Protein AF-A0A0F7SB92-F1 (afdb_monomer_lite)

Radius of gyration: 13.73 Å; chains: 1; bounding box: 23×32×39 Å

InterPro domains:
  IPR029058 Alpha/Beta hydrolase fold [G3DSA:3.40.50.1820] (2-74)
  IPR029058 Alpha/Beta hydrolase fold [SSF53474] (8-49)

Structure (mmCIF, N/CA/C/O backbone):
data_AF-A0A0F7SB92-F1
#
_entry.id   AF-A0A0F7SB92-F1
#
loop_
_atom_site.group_PDB
_atom_site.id
_atom_site.type_symbol
_atom_site.label_atom_id
_atom_site.label_alt_id
_atom_site.label_comp_id
_atom_site.label_asym_id
_atom_site.label_entity_id
_atom_site.label_seq_id
_atom_site.pdbx_PDB_ins_code
_atom_site.Cartn_x
_atom_site.Cartn_y
_atom_site.Cartn_z
_atom_site.occupancy
_atom_site.B_iso_or_equiv
_atom_site.auth_seq_id
_atom_site.auth_comp_id
_atom_site.auth_asym_id
_atom_site.auth_atom_id
_atom_site.pdbx_PDB_model_num
ATOM 1 N N . MET A 1 1 ? 9.628 -26.426 9.187 1.00 48.59 1 MET A N 1
ATOM 2 C CA . MET A 1 1 ? 9.296 -25.581 8.017 1.00 48.59 1 MET A CA 1
ATOM 3 C C . MET A 1 1 ? 10.157 -24.327 8.075 1.00 48.59 1 MET A C 1
ATOM 5 O O . MET A 1 1 ? 10.134 -23.646 9.090 1.00 48.59 1 MET A O 1
ATOM 9 N N . LYS A 1 2 ? 10.990 -24.055 7.065 1.00 50.34 2 LYS A N 1
ATOM 10 C CA . LYS A 1 2 ? 11.890 -22.888 7.070 1.00 50.34 2 LYS A CA 1
ATOM 11 C C . LYS A 1 2 ? 11.054 -21.648 6.726 1.00 50.34 2 LYS A C 1
ATOM 13 O O . LYS A 1 2 ? 10.723 -21.454 5.560 1.00 50.34 2 LYS A O 1
ATOM 18 N N . HIS A 1 3 ? 10.657 -20.852 7.722 1.00 60.91 3 HIS A N 1
ATOM 19 C CA . HIS A 1 3 ? 9.980 -19.574 7.483 1.00 60.91 3 HIS A CA 1
ATOM 20 C C . HIS A 1 3 ? 10.925 -18.657 6.693 1.00 60.91 3 HIS A C 1
ATOM 22 O O . HIS A 1 3 ? 11.875 -18.107 7.244 1.00 60.91 3 HIS A O 1
ATOM 28 N N . ARG A 1 4 ? 10.708 -18.526 5.379 1.00 70.88 4 ARG A N 1
ATOM 29 C CA . ARG A 1 4 ? 11.408 -17.528 4.566 1.00 70.88 4 ARG A CA 1
ATOM 30 C C . ARG A 1 4 ? 10.784 -16.167 4.850 1.00 70.88 4 ARG A C 1
ATOM 32 O O . ARG A 1 4 ? 9.639 -15.923 4.481 1.00 70.88 4 ARG A O 1
ATOM 39 N N . ILE A 1 5 ? 11.540 -15.305 5.520 1.00 80.81 5 ILE A N 1
ATOM 40 C CA . ILE A 1 5 ? 11.211 -13.886 5.650 1.00 80.81 5 ILE A CA 1
ATOM 41 C C . ILE A 1 5 ? 11.513 -13.232 4.300 1.00 80.81 5 ILE A C 1
ATOM 43 O O . ILE A 1 5 ? 12.595 -13.418 3.745 1.00 80.81 5 ILE A O 1
ATOM 47 N N . THR A 1 6 ? 10.542 -12.507 3.754 1.00 88.44 6 THR A N 1
ATOM 48 C CA . THR A 1 6 ? 10.685 -11.736 2.513 1.00 88.44 6 THR A CA 1
ATOM 49 C C . THR A 1 6 ? 10.593 -10.249 2.835 1.00 88.44 6 THR A C 1
ATOM 51 O O . THR A 1 6 ? 10.013 -9.871 3.854 1.00 88.44 6 THR A O 1
ATOM 54 N N . SER A 1 7 ? 11.098 -9.385 1.954 1.00 90.44 7 SER A N 1
ATOM 55 C CA . SER A 1 7 ? 10.908 -7.934 2.095 1.00 90.44 7 SER A CA 1
ATOM 56 C C . SER A 1 7 ? 9.422 -7.554 2.161 1.00 90.44 7 SER A C 1
ATOM 58 O O . SER A 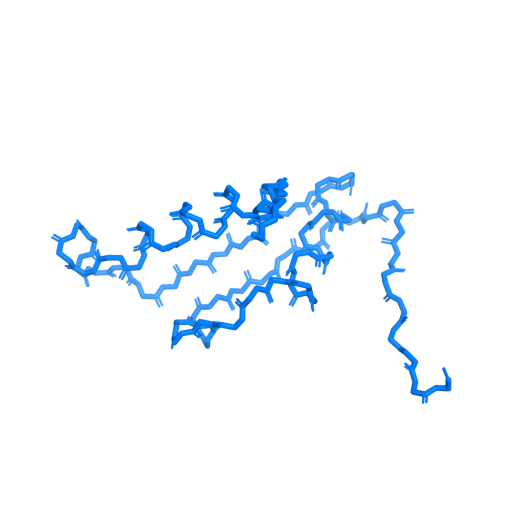1 7 ? 9.053 -6.644 2.892 1.00 90.44 7 SER A O 1
ATOM 60 N N . TYR A 1 8 ? 8.548 -8.300 1.478 1.00 93.19 8 TYR A N 1
ATOM 61 C CA . TYR A 1 8 ? 7.100 -8.089 1.537 1.00 93.19 8 TYR A CA 1
ATOM 62 C C . TYR A 1 8 ? 6.476 -8.483 2.876 1.00 93.19 8 TYR A C 1
ATOM 64 O O . TYR A 1 8 ? 5.503 -7.860 3.279 1.00 93.19 8 TYR A O 1
ATOM 72 N N . ALA A 1 9 ? 7.059 -9.435 3.609 1.00 92.56 9 ALA A N 1
ATOM 73 C CA . ALA A 1 9 ? 6.602 -9.750 4.961 1.00 92.56 9 ALA A CA 1
ATOM 74 C C . ALA A 1 9 ? 6.839 -8.584 5.937 1.00 92.56 9 ALA A C 1
ATOM 76 O O . ALA A 1 9 ? 6.072 -8.415 6.881 1.00 92.56 9 ALA A O 1
ATOM 77 N N . ALA A 1 10 ? 7.877 -7.770 5.712 1.00 92.88 10 ALA A N 1
ATOM 78 C CA . ALA A 1 10 ? 8.081 -6.547 6.484 1.00 92.88 10 ALA A CA 1
ATOM 79 C C . ALA A 1 10 ? 7.013 -5.494 6.145 1.00 92.88 10 ALA A C 1
ATOM 81 O O . ALA A 1 10 ? 6.471 -4.864 7.048 1.00 92.88 10 ALA A O 1
ATOM 82 N N . VAL A 1 11 ? 6.659 -5.351 4.862 1.00 95.12 11 VAL A N 1
ATOM 83 C CA . VAL A 1 11 ? 5.570 -4.455 4.438 1.00 95.12 11 VAL A CA 1
ATOM 84 C C . VAL A 1 11 ? 4.231 -4.908 5.027 1.00 95.12 11 VAL A C 1
ATOM 86 O O . VAL A 1 11 ? 3.516 -4.076 5.574 1.00 95.12 11 VAL A O 1
ATOM 89 N N . ASP A 1 12 ? 3.932 -6.213 5.014 1.00 95.31 12 ASP A N 1
ATOM 90 C CA . ASP A 1 12 ? 2.727 -6.773 5.644 1.00 95.31 12 ASP A CA 1
ATOM 91 C C . ASP A 1 12 ? 2.616 -6.358 7.116 1.00 95.31 12 ASP A C 1
ATOM 93 O O . ASP A 1 12 ? 1.552 -5.926 7.542 1.00 95.31 12 ASP A O 1
ATOM 97 N N . GLN A 1 13 ? 3.706 -6.440 7.887 1.00 95.50 13 GLN A N 1
ATOM 98 C CA . GLN A 1 13 ? 3.689 -6.061 9.305 1.00 95.50 13 GLN A CA 1
ATOM 99 C C . GLN A 1 13 ? 3.416 -4.570 9.517 1.00 95.50 13 GLN A C 1
ATOM 101 O O . GLN A 1 13 ? 2.700 -4.202 10.445 1.00 95.50 13 GLN A O 1
ATOM 106 N N . VAL A 1 14 ? 3.963 -3.708 8.656 1.00 96.00 14 VAL A N 1
ATOM 107 C CA . VAL A 1 14 ? 3.689 -2.266 8.719 1.00 96.00 14 VAL A CA 1
ATOM 108 C C . VAL A 1 14 ? 2.217 -1.994 8.415 1.00 96.00 14 VAL A C 1
ATOM 110 O O . VAL A 1 14 ? 1.576 -1.230 9.131 1.00 96.00 14 VAL A O 1
ATOM 113 N N . VAL A 1 15 ? 1.660 -2.632 7.386 1.00 96.94 15 VAL A N 1
ATOM 114 C CA . VAL A 1 15 ? 0.251 -2.446 7.015 1.00 96.94 15 VAL A CA 1
ATOM 115 C C . VAL A 1 15 ? -0.682 -3.036 8.080 1.00 96.94 15 VAL A C 1
ATOM 117 O O . VAL A 1 15 ? -1.666 -2.392 8.438 1.00 96.94 15 VAL A O 1
ATOM 120 N N . ASP A 1 16 ? -0.343 -4.194 8.656 1.00 97.06 16 ASP A N 1
ATOM 121 C CA . ASP A 1 16 ? -1.065 -4.795 9.785 1.00 97.06 16 ASP A CA 1
ATOM 122 C C . ASP A 1 1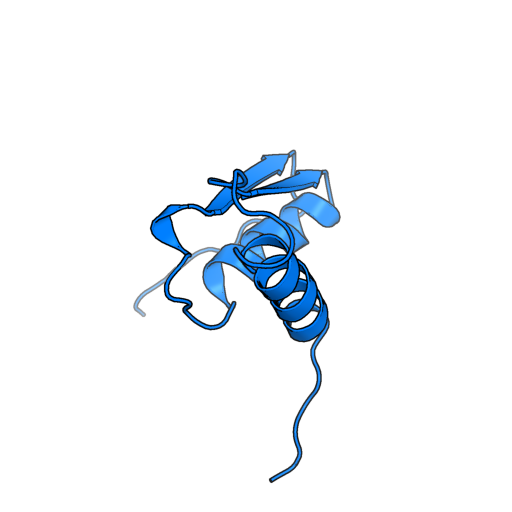6 ? -1.135 -3.826 10.978 1.00 97.06 16 ASP A C 1
ATOM 124 O O . ASP A 1 16 ? -2.203 -3.651 11.561 1.00 97.06 16 ASP A O 1
ATOM 128 N N . LEU A 1 17 ? -0.023 -3.156 11.303 1.00 97.19 17 LEU A N 1
ATOM 129 C CA . LEU A 1 17 ? 0.025 -2.153 12.368 1.00 97.19 17 LEU A CA 1
ATOM 130 C C . LEU A 1 17 ? -0.863 -0.942 12.057 1.00 97.19 17 LEU A C 1
ATOM 132 O O . LEU A 1 17 ? -1.572 -0.465 12.938 1.00 97.19 17 LEU A O 1
ATOM 136 N N . LEU A 1 18 ? -0.850 -0.446 10.815 1.00 97.81 18 LEU A N 1
ATOM 137 C CA . LEU A 1 18 ? -1.686 0.692 10.418 1.00 97.81 18 LEU A CA 1
ATOM 138 C C . LEU A 1 18 ? -3.181 0.377 10.550 1.00 97.81 18 LEU A C 1
ATOM 140 O O . LEU A 1 18 ? -3.951 1.245 10.956 1.00 97.81 18 LEU A O 1
ATOM 144 N N . PHE A 1 19 ? -3.593 -0.857 10.253 1.00 97.69 19 PHE A N 1
ATOM 145 C CA . PHE A 1 19 ? -4.984 -1.291 10.401 1.00 97.69 19 PHE A CA 1
ATOM 146 C C . PHE A 1 19 ? -5.354 -1.769 11.815 1.00 97.69 19 PHE A C 1
ATOM 148 O O . PHE A 1 19 ? -6.505 -2.163 12.029 1.00 97.69 19 PHE A O 1
ATOM 155 N N . ASP A 1 20 ? -4.452 -1.689 12.800 1.00 97.50 20 ASP A N 1
ATOM 156 C CA . ASP A 1 20 ? -4.825 -1.904 14.198 1.00 97.50 20 ASP A CA 1
ATOM 157 C C . ASP A 1 20 ? -5.708 -0.750 14.690 1.00 97.50 20 ASP A C 1
ATOM 159 O O . ASP A 1 20 ? -5.240 0.342 15.016 1.00 97.50 20 ASP A O 1
ATOM 163 N N . LYS A 1 21 ? -7.014 -1.010 14.792 1.00 96.19 21 LYS A N 1
ATOM 164 C CA . LYS A 1 21 ? -8.008 -0.041 15.269 1.00 96.19 21 LYS A CA 1
ATOM 165 C C . LYS A 1 21 ? -7.828 0.363 16.732 1.00 96.19 21 LYS A C 1
ATOM 167 O O . LYS A 1 21 ? -8.393 1.378 17.133 1.00 96.19 21 LYS A O 1
ATOM 172 N N . LYS A 1 22 ? -7.051 -0.379 17.528 1.00 97.50 22 LYS A N 1
ATOM 173 C CA . LYS A 1 22 ? -6.684 0.040 18.889 1.00 97.50 22 LYS A CA 1
ATOM 174 C C . LYS A 1 22 ? -5.664 1.174 18.861 1.00 97.50 22 LYS A C 1
ATOM 176 O O . LYS A 1 22 ? -5.731 2.065 19.701 1.00 97.50 22 LYS A O 1
ATOM 181 N N . THR A 1 23 ? -4.745 1.148 17.896 1.00 97.00 23 THR A N 1
ATOM 182 C CA . THR A 1 23 ? -3.704 2.171 17.722 1.00 97.00 23 THR A CA 1
ATOM 183 C C . THR A 1 23 ? -4.187 3.322 16.840 1.00 97.00 23 THR A C 1
ATOM 185 O O . THR A 1 23 ? -3.985 4.486 17.180 1.00 97.00 23 THR A O 1
ATOM 188 N N . TYR A 1 24 ? -4.868 3.011 15.735 1.00 97.44 24 TYR A N 1
ATOM 189 C CA . TYR A 1 24 ? -5.337 3.969 14.732 1.00 97.44 24 TYR A CA 1
ATOM 190 C C . TYR A 1 24 ? -6.850 3.817 14.471 1.00 97.44 24 TYR A C 1
ATOM 192 O O . TYR A 1 24 ? -7.264 3.374 13.395 1.00 97.44 24 TYR A O 1
ATOM 200 N N . PRO A 1 25 ? -7.722 4.209 15.420 1.00 97.12 25 PRO A N 1
ATOM 201 C CA . PRO A 1 25 ? -9.171 3.980 15.317 1.00 97.12 25 PRO A CA 1
ATOM 202 C C . PRO A 1 25 ? -9.799 4.620 14.068 1.00 97.12 25 PRO A C 1
ATOM 204 O O . PRO A 1 25 ? -10.662 4.026 13.416 1.00 97.12 25 PRO A O 1
ATOM 207 N N . ASN A 1 26 ? -9.300 5.795 13.679 1.00 97.88 26 ASN A N 1
ATOM 208 C CA . ASN A 1 26 ? -9.841 6.586 12.573 1.00 97.88 26 ASN A CA 1
ATOM 209 C C . ASN A 1 26 ? -9.177 6.297 11.215 1.00 97.88 26 ASN A C 1
ATOM 211 O O . ASN A 1 26 ? -9.573 6.892 10.213 1.00 97.88 26 ASN A O 1
ATOM 215 N N . LEU A 1 27 ? -8.172 5.413 11.148 1.00 97.62 27 LEU A N 1
ATOM 216 C CA . LEU A 1 27 ? -7.503 5.102 9.884 1.00 97.62 27 LEU A CA 1
ATOM 217 C C . LEU A 1 27 ? -8.359 4.139 9.063 1.00 97.62 27 LEU A C 1
ATOM 219 O O . LEU A 1 27 ? -8.598 3.010 9.481 1.00 97.62 27 LEU A O 1
ATOM 223 N N . ASN A 1 28 ? -8.833 4.584 7.902 1.00 96.38 28 ASN A N 1
ATOM 224 C CA . ASN A 1 28 ? -9.760 3.806 7.071 1.00 96.38 28 ASN A CA 1
ATOM 225 C C . ASN A 1 28 ? -9.162 3.344 5.745 1.00 96.38 28 ASN A C 1
ATOM 227 O O . ASN A 1 28 ? -9.761 2.507 5.086 1.00 96.38 28 ASN A O 1
ATOM 231 N N . SER A 1 29 ? -7.999 3.862 5.353 1.00 97.81 29 SER A N 1
ATOM 232 C CA . SER A 1 29 ? -7.359 3.501 4.091 1.00 97.81 29 SER A CA 1
ATOM 233 C C . SER A 1 29 ? -5.854 3.711 4.142 1.00 97.81 29 SER A C 1
ATOM 235 O O . SER A 1 29 ? -5.386 4.661 4.771 1.00 97.81 29 SER A O 1
ATOM 237 N N . VAL A 1 30 ? -5.111 2.881 3.412 1.00 98.06 30 VAL A N 1
ATOM 238 C CA . VAL A 1 30 ? -3.658 3.006 3.233 1.00 98.06 30 VAL A CA 1
ATOM 239 C C . VAL A 1 30 ? -3.345 3.065 1.743 1.00 98.06 30 VAL A C 1
ATOM 241 O O . VAL A 1 30 ? -3.850 2.253 0.969 1.00 98.06 30 VAL A O 1
ATOM 244 N N . VAL A 1 31 ? -2.490 4.005 1.336 1.00 98.19 31 VAL A N 1
ATOM 245 C CA . VAL A 1 31 ? -1.947 4.056 -0.028 1.00 98.19 31 VAL A CA 1
ATOM 246 C C . VAL A 1 31 ? -0.494 3.604 -0.004 1.00 98.19 31 VAL A C 1
ATOM 248 O O . VAL A 1 31 ? 0.329 4.185 0.700 1.00 98.19 31 VAL A O 1
ATOM 251 N N . ILE A 1 32 ? -0.168 2.593 -0.802 1.00 97.88 32 ILE A N 1
ATOM 252 C CA . ILE A 1 32 ? 1.202 2.133 -1.023 1.00 97.88 32 ILE A CA 1
ATOM 253 C C . ILE A 1 32 ? 1.680 2.744 -2.334 1.00 97.88 32 ILE A C 1
ATOM 255 O O . ILE A 1 32 ? 1.276 2.326 -3.422 1.00 97.88 32 ILE A O 1
ATOM 259 N N . ALA A 1 33 ? 2.514 3.771 -2.213 1.00 98.00 33 ALA A N 1
ATOM 260 C CA . ALA A 1 33 ? 3.040 4.534 -3.333 1.00 98.00 33 ALA A CA 1
ATOM 261 C C . ALA A 1 33 ? 4.515 4.199 -3.576 1.00 98.00 33 ALA A C 1
ATOM 263 O O . ALA A 1 33 ? 5.310 4.132 -2.639 1.00 98.00 33 ALA A O 1
ATOM 264 N N . GLY A 1 34 ? 4.893 4.028 -4.842 1.00 97.75 34 GLY A N 1
ATOM 265 C CA . GLY A 1 34 ? 6.285 3.832 -5.228 1.00 97.75 34 GLY A CA 1
ATOM 266 C C . GLY A 1 34 ? 6.604 4.457 -6.581 1.00 97.75 34 GLY A C 1
ATOM 267 O O . GLY A 1 34 ? 5.786 4.403 -7.493 1.00 97.75 34 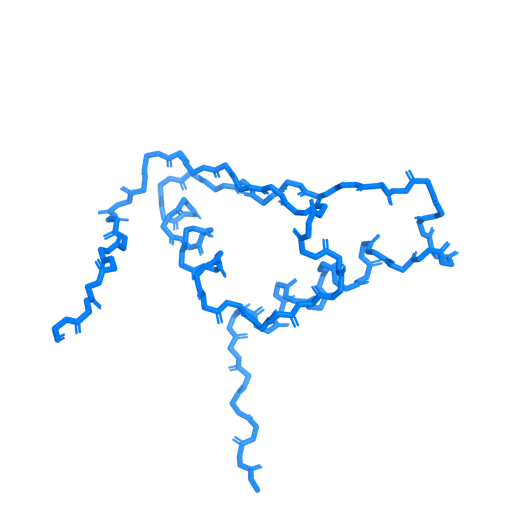GLY A O 1
ATOM 268 N N . HIS A 1 35 ? 7.809 5.012 -6.721 1.00 97.94 35 HIS A N 1
ATOM 269 C CA . HIS A 1 35 ? 8.338 5.567 -7.972 1.00 97.94 35 HIS A CA 1
ATOM 270 C C . HIS A 1 35 ? 9.571 4.778 -8.448 1.00 97.94 35 HIS A C 1
ATOM 272 O O . HIS A 1 35 ? 10.349 4.310 -7.613 1.00 97.94 35 HIS A O 1
ATOM 278 N N . SER A 1 36 ? 9.781 4.625 -9.760 1.00 97.62 36 SER A N 1
ATOM 279 C CA . SER A 1 36 ? 10.938 3.915 -10.333 1.00 97.62 36 SER A CA 1
ATOM 280 C C . SER A 1 36 ? 11.059 2.483 -9.779 1.00 97.62 36 SER A C 1
ATOM 282 O O . SER A 1 36 ? 10.097 1.711 -9.833 1.00 97.62 36 SER A O 1
ATOM 284 N N . MET A 1 37 ? 12.195 2.104 -9.187 1.00 96.62 37 MET A N 1
ATOM 285 C CA . MET A 1 37 ? 12.361 0.820 -8.490 1.00 96.62 37 MET A CA 1
ATOM 286 C C . MET A 1 37 ? 11.296 0.605 -7.399 1.00 96.62 37 MET A C 1
ATOM 288 O O . MET A 1 37 ? 10.796 -0.506 -7.229 1.00 96.62 37 MET A O 1
ATOM 292 N N . GLY A 1 38 ? 10.887 1.669 -6.703 1.00 97.00 38 GLY A N 1
ATOM 293 C CA . GLY A 1 38 ? 9.804 1.617 -5.722 1.00 97.00 38 GLY A CA 1
ATOM 294 C C . GLY A 1 38 ? 8.445 1.323 -6.358 1.00 97.00 38 GLY A C 1
ATOM 295 O O . GLY A 1 38 ? 7.658 0.576 -5.786 1.00 97.00 38 GLY A O 1
ATOM 296 N N . GLY A 1 39 ? 8.177 1.843 -7.560 1.00 97.69 39 GLY A N 1
ATOM 297 C CA . GLY A 1 39 ? 6.944 1.553 -8.299 1.00 97.69 39 GLY A CA 1
ATOM 298 C C . GLY A 1 39 ? 6.870 0.080 -8.686 1.00 97.69 39 GLY A C 1
ATOM 299 O O . GLY A 1 39 ? 5.854 -0.581 -8.483 1.00 97.69 39 GLY A O 1
ATOM 300 N N . GLN A 1 40 ? 7.992 -0.471 -9.146 1.00 96.75 40 GLN A N 1
ATOM 301 C CA . GLN A 1 40 ? 8.111 -1.891 -9.464 1.00 96.75 40 GLN A CA 1
ATOM 302 C C . GLN A 1 40 ? 7.895 -2.767 -8.214 1.00 96.75 40 GLN A C 1
ATOM 304 O O . GLN A 1 40 ? 7.220 -3.796 -8.274 1.00 96.75 40 GLN A O 1
ATOM 309 N N . ALA A 1 41 ? 8.438 -2.356 -7.063 1.00 96.62 41 ALA A N 1
ATOM 310 C CA . ALA A 1 41 ? 8.241 -3.052 -5.794 1.00 96.62 41 ALA A CA 1
ATOM 311 C C . ALA A 1 41 ? 6.782 -2.993 -5.312 1.00 96.62 41 ALA A C 1
ATOM 313 O O . ALA A 1 41 ? 6.254 -4.026 -4.900 1.00 96.62 41 ALA A O 1
ATOM 314 N N . ALA A 1 42 ? 6.130 -1.829 -5.407 1.00 97.62 42 ALA A N 1
ATOM 315 C CA . ALA A 1 42 ? 4.728 -1.637 -5.037 1.00 97.62 42 ALA A CA 1
ATOM 316 C C . ALA A 1 42 ? 3.783 -2.464 -5.924 1.00 97.62 42 ALA A C 1
ATOM 318 O O . ALA A 1 42 ? 2.883 -3.120 -5.402 1.00 97.62 42 ALA A O 1
ATOM 319 N N . GLN A 1 43 ? 4.032 -2.515 -7.238 1.00 97.44 43 GLN A N 1
ATOM 320 C CA . GLN A 1 43 ? 3.238 -3.326 -8.164 1.00 97.44 43 GLN A CA 1
ATOM 321 C C . GLN A 1 43 ? 3.380 -4.822 -7.859 1.00 97.44 43 GLN A C 1
ATOM 323 O O . GLN A 1 43 ? 2.410 -5.566 -7.836 1.00 97.44 43 GLN A O 1
ATOM 328 N N . ARG A 1 44 ? 4.598 -5.296 -7.599 1.00 96.19 44 ARG A N 1
ATOM 329 C CA . ARG A 1 44 ? 4.812 -6.701 -7.228 1.00 96.19 44 ARG A CA 1
ATOM 330 C C . ARG A 1 44 ? 4.198 -7.041 -5.873 1.00 96.19 44 ARG A C 1
ATOM 332 O O . ARG A 1 44 ? 3.679 -8.141 -5.706 1.00 96.19 44 ARG A O 1
ATOM 339 N N . TYR A 1 45 ? 4.240 -6.109 -4.922 1.00 96.69 45 TYR A N 1
ATOM 340 C CA . TYR A 1 45 ? 3.608 -6.297 -3.622 1.00 96.69 45 TYR A CA 1
ATOM 341 C C . TYR A 1 45 ? 2.091 -6.449 -3.761 1.00 96.69 45 TYR A C 1
ATOM 343 O O . TYR A 1 45 ? 1.541 -7.365 -3.161 1.00 96.69 45 TYR A O 1
ATOM 351 N N . SER A 1 46 ? 1.426 -5.644 -4.600 1.00 96.12 46 SER A N 1
ATOM 352 C CA . SER A 1 46 ? -0.027 -5.759 -4.799 1.00 96.12 46 SER A CA 1
ATOM 353 C C . SER A 1 46 ? -0.466 -7.118 -5.350 1.00 96.12 46 SER A C 1
ATOM 355 O O . SER A 1 46 ? -1.586 -7.542 -5.087 1.00 96.12 46 SER A O 1
ATOM 357 N N . LEU A 1 47 ? 0.415 -7.809 -6.080 1.00 94.75 47 LEU A N 1
ATOM 358 C CA . LEU A 1 47 ? 0.129 -9.102 -6.704 1.00 94.75 47 LEU A CA 1
ATOM 359 C C . LEU A 1 47 ? 0.511 -10.306 -5.835 1.00 94.75 47 LEU A C 1
ATOM 361 O O . LEU A 1 47 ? -0.130 -11.347 -5.922 1.00 94.75 47 LEU A O 1
ATOM 365 N N . MET A 1 48 ? 1.579 -10.193 -5.037 1.00 92.06 48 MET A N 1
ATOM 366 C CA . MET A 1 48 ? 2.175 -11.334 -4.323 1.00 92.06 48 MET A CA 1
ATOM 367 C C . MET A 1 48 ? 2.020 -11.284 -2.800 1.00 92.06 48 MET A C 1
ATOM 369 O O . MET A 1 48 ? 2.433 -12.226 -2.117 1.00 92.06 48 MET A O 1
ATOM 373 N N . LYS A 1 49 ? 1.479 -10.197 -2.236 1.00 92.38 49 LYS A N 1
ATOM 374 C CA . LYS A 1 49 ? 1.211 -10.128 -0.794 1.00 92.38 49 LYS A CA 1
ATOM 375 C C . LYS A 1 49 ? 0.204 -11.193 -0.368 1.00 92.38 49 LYS A C 1
ATOM 377 O O . LYS A 1 49 ? -0.639 -11.632 -1.146 1.00 92.38 49 LYS A O 1
ATOM 382 N N . LYS A 1 50 ? 0.244 -11.570 0.909 1.00 92.00 50 LYS A N 1
ATOM 383 C CA . LYS A 1 50 ? -0.792 -12.433 1.492 1.00 92.00 50 LYS A CA 1
ATOM 384 C C . LYS A 1 50 ? -2.106 -11.670 1.564 1.00 92.00 50 LYS A C 1
ATOM 386 O O . LYS A 1 50 ? -2.090 -10.519 1.983 1.00 92.00 50 LYS A O 1
ATOM 391 N N . THR A 1 51 ? -3.226 -12.298 1.227 1.00 95.19 51 THR A N 1
ATOM 392 C CA . THR A 1 51 ? -4.556 -11.690 1.380 1.00 95.19 51 THR A CA 1
ATOM 393 C C . THR A 1 51 ? -4.850 -11.362 2.844 1.00 95.19 51 THR A C 1
ATOM 395 O O . THR A 1 51 ? -4.506 -12.135 3.744 1.00 95.19 51 THR A O 1
ATOM 398 N N . LYS A 1 52 ? -5.469 -10.206 3.089 1.00 95.12 52 LYS A N 1
ATOM 399 C CA . LYS A 1 52 ? -5.828 -9.705 4.422 1.00 95.12 52 LYS A CA 1
ATOM 400 C C . LYS A 1 52 ? -7.246 -9.141 4.409 1.00 95.12 52 LYS A C 1
ATOM 402 O O . LYS A 1 52 ? -7.730 -8.678 3.383 1.00 95.12 52 LYS A O 1
ATOM 407 N N . ALA A 1 53 ? -7.898 -9.131 5.571 1.00 95.81 53 ALA A N 1
ATOM 408 C CA . ALA A 1 53 ? -9.277 -8.651 5.707 1.00 95.81 53 ALA A CA 1
ATOM 409 C C . ALA A 1 53 ? -9.453 -7.154 5.377 1.00 95.81 53 ALA A C 1
ATOM 411 O O . ALA A 1 53 ? -10.558 -6.719 5.079 1.00 95.81 53 ALA A O 1
ATOM 412 N N . TYR A 1 54 ? -8.378 -6.365 5.438 1.00 95.44 54 TYR A N 1
ATOM 413 C CA . TYR A 1 54 ? -8.392 -4.930 5.152 1.00 95.44 54 TYR A CA 1
ATOM 414 C C . TYR A 1 54 ? -8.045 -4.583 3.695 1.00 95.44 54 TYR A C 1
ATOM 416 O O . TYR A 1 54 ? -7.912 -3.402 3.380 1.00 95.44 54 TYR A O 1
ATOM 424 N N . ASP A 1 55 ? -7.847 -5.565 2.810 1.00 96.56 55 ASP A N 1
ATOM 425 C CA . ASP A 1 55 ? -7.315 -5.323 1.459 1.00 96.56 55 ASP A CA 1
ATOM 426 C C . ASP A 1 55 ? -8.196 -4.387 0.616 1.00 96.56 55 ASP A C 1
ATOM 428 O O . ASP A 1 55 ? -7.667 -3.567 -0.136 1.00 96.56 55 ASP A O 1
ATOM 432 N N . ASP A 1 56 ? -9.513 -4.395 0.835 1.00 97.12 56 ASP A N 1
ATOM 433 C CA . ASP A 1 56 ? -10.465 -3.474 0.191 1.00 97.12 56 ASP A CA 1
ATOM 434 C C . ASP A 1 56 ? -10.207 -1.995 0.521 1.00 97.12 56 ASP A C 1
ATOM 436 O O . ASP A 1 56 ? -10.662 -1.099 -0.198 1.00 97.12 56 ASP A O 1
ATOM 440 N N . ASN A 1 57 ? -9.434 -1.725 1.573 1.00 98.12 57 ASN A N 1
ATOM 441 C CA . ASN A 1 57 ? -9.044 -0.395 2.033 1.00 98.12 57 ASN A CA 1
ATOM 442 C C . ASN A 1 57 ? -7.598 -0.027 1.665 1.00 98.12 57 ASN A C 1
ATOM 444 O O . ASN A 1 57 ? -7.116 1.051 2.025 1.00 98.12 57 ASN A O 1
ATOM 448 N N . VAL A 1 58 ? -6.892 -0.896 0.940 1.00 98.06 58 VAL A N 1
ATOM 449 C CA . VAL A 1 58 ? -5.549 -0.616 0.428 1.00 98.06 58 VAL A CA 1
ATOM 450 C C . VAL A 1 58 ? -5.644 -0.124 -1.014 1.00 98.06 58 VAL A C 1
ATOM 452 O O . VAL A 1 58 ? -6.400 -0.644 -1.837 1.00 98.06 58 VAL A O 1
ATOM 455 N N . ARG A 1 59 ? -4.883 0.917 -1.342 1.00 97.88 59 ARG A N 1
ATOM 456 C CA . ARG A 1 59 ? -4.740 1.443 -2.704 1.00 97.88 59 ARG A CA 1
ATOM 457 C C . ARG A 1 59 ? -3.270 1.456 -3.091 1.00 97.88 59 ARG A C 1
ATOM 459 O O . ARG A 1 59 ? -2.399 1.631 -2.244 1.00 97.88 59 ARG A O 1
ATOM 466 N N .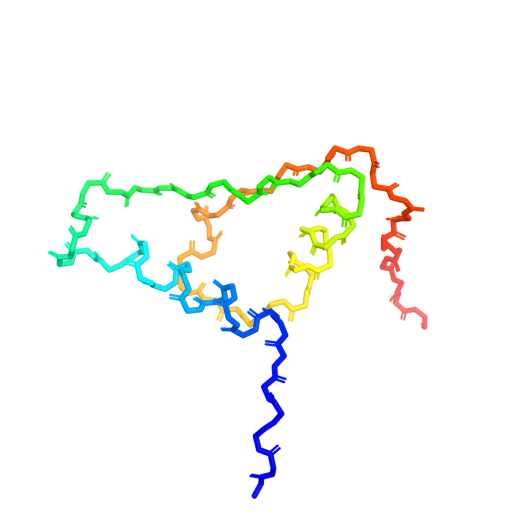 PHE A 1 60 ? -2.997 1.299 -4.378 1.00 97.75 60 PHE A N 1
ATOM 467 C CA . PHE A 1 60 ? -1.640 1.279 -4.912 1.00 97.75 60 PHE A CA 1
ATOM 468 C C . PHE A 1 60 ? -1.447 2.427 -5.889 1.00 97.75 60 PHE A C 1
ATOM 470 O O . PHE A 1 60 ? -2.283 2.645 -6.764 1.00 97.75 60 PHE A O 1
ATOM 477 N N . TRP A 1 61 ? -0.330 3.135 -5.752 1.00 98.25 61 TRP A N 1
ATOM 478 C CA . TRP A 1 61 ? 0.102 4.135 -6.718 1.00 98.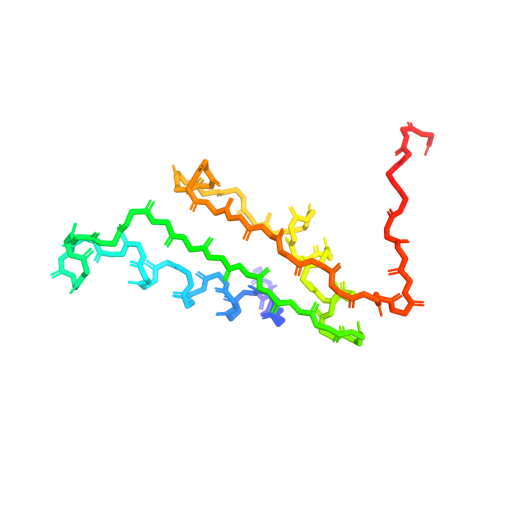25 61 TRP A CA 1
ATOM 479 C C . TRP A 1 61 ? 1.466 3.745 -7.279 1.00 98.25 61 TRP A C 1
ATOM 481 O O . TRP A 1 61 ? 2.439 3.589 -6.537 1.00 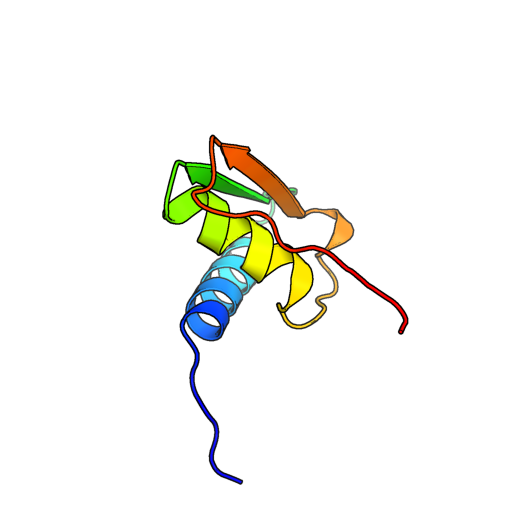98.25 61 TRP A O 1
ATOM 491 N N . ILE A 1 62 ? 1.521 3.563 -8.597 1.00 98.31 62 ILE A N 1
ATOM 492 C CA . ILE A 1 62 ? 2.681 3.015 -9.297 1.00 98.31 62 ILE A CA 1
ATOM 493 C C . ILE A 1 62 ? 3.231 4.073 -10.257 1.00 98.31 62 ILE A C 1
ATOM 495 O O . ILE A 1 62 ? 2.698 4.274 -11.346 1.00 98.31 62 ILE A O 1
ATOM 499 N N . GLY A 1 63 ? 4.303 4.753 -9.854 1.00 97.69 63 GLY A N 1
ATOM 500 C CA . GLY A 1 63 ? 4.975 5.775 -10.654 1.00 97.69 63 GLY A CA 1
ATOM 501 C C . GLY A 1 63 ? 6.152 5.207 -11.444 1.00 97.69 63 GLY A C 1
ATOM 502 O O . GLY A 1 63 ? 7.142 4.780 -10.854 1.00 97.69 63 GLY A O 1
ATOM 503 N N . ASN A 1 64 ? 6.072 5.238 -12.775 1.00 97.75 64 ASN A N 1
ATOM 504 C CA . ASN A 1 64 ? 7.189 4.969 -13.696 1.00 97.75 64 ASN A CA 1
ATOM 505 C C . ASN A 1 64 ? 8.048 3.738 -13.320 1.00 97.75 64 ASN A C 1
ATOM 507 O O . ASN A 1 64 ? 9.262 3.876 -13.155 1.00 97.75 64 ASN A O 1
ATOM 511 N N . PRO A 1 65 ? 7.463 2.541 -13.125 1.00 97.31 65 PRO A N 1
ATOM 512 C CA . PRO A 1 65 ? 8.229 1.384 -12.692 1.00 97.31 65 PRO A CA 1
ATOM 513 C C . PRO A 1 65 ? 9.192 0.927 -13.791 1.00 97.31 65 PRO A C 1
ATOM 515 O O . PRO A 1 65 ? 8.870 0.975 -14.976 1.00 97.31 65 PRO A O 1
ATOM 518 N N . GLY A 1 66 ? 10.363 0.421 -13.398 1.00 96.19 66 GLY A N 1
ATOM 519 C CA . GLY A 1 66 ? 11.356 -0.093 -14.353 1.00 96.19 66 GLY A CA 1
ATOM 520 C C . GLY A 1 66 ? 10.907 -1.348 -15.119 1.00 96.19 66 GLY A C 1
ATOM 521 O O . GLY A 1 66 ? 11.503 -1.698 -16.130 1.00 96.19 66 GLY A O 1
ATOM 522 N N . SER A 1 67 ? 9.862 -2.034 -14.649 1.00 96.06 67 SER A N 1
ATOM 523 C CA . SER A 1 67 ? 9.154 -3.073 -15.403 1.00 96.06 67 SER A CA 1
ATOM 524 C C . SER A 1 67 ? 7.729 -3.223 -14.882 1.00 96.06 67 SER A C 1
ATOM 526 O O . SER A 1 67 ? 7.481 -2.952 -13.707 1.00 96.06 67 SER A O 1
ATOM 528 N N . TRP A 1 68 ? 6.844 -3.779 -15.709 1.00 95.44 68 TRP A N 1
ATOM 529 C CA . TRP A 1 68 ? 5.495 -4.163 -15.303 1.00 95.44 68 TRP A CA 1
ATOM 530 C C . TRP A 1 68 ? 5.373 -5.680 -15.158 1.00 95.44 68 TRP A C 1
ATOM 532 O O . TRP A 1 68 ? 5.911 -6.430 -15.969 1.00 95.44 68 TRP A O 1
ATOM 542 N N . ALA A 1 69 ? 4.674 -6.141 -14.123 1.00 93.75 69 ALA A N 1
ATOM 543 C CA . ALA A 1 69 ? 4.196 -7.517 -14.070 1.00 93.75 69 ALA A CA 1
ATOM 544 C C . ALA A 1 69 ? 3.111 -7.738 -15.134 1.00 93.75 69 ALA A C 1
ATOM 546 O O . ALA A 1 69 ? 2.201 -6.917 -15.269 1.00 93.75 69 ALA A O 1
ATOM 547 N N . TRP A 1 70 ? 3.216 -8.850 -15.857 1.00 93.19 70 TRP A N 1
ATOM 548 C CA . TRP A 1 70 ? 2.237 -9.304 -16.836 1.00 93.19 70 TRP A CA 1
ATOM 549 C C . TRP A 1 70 ? 1.606 -10.590 -16.311 1.00 93.19 70 TRP A C 1
ATOM 551 O O . TRP A 1 70 ? 2.301 -11.593 -16.149 1.00 93.19 70 TRP A O 1
ATOM 561 N N . LEU A 1 71 ? 0.319 -10.538 -15.967 1.00 91.25 71 LEU A N 1
ATOM 562 C CA . LEU A 1 71 ? -0.416 -11.717 -15.521 1.00 91.25 71 LEU A CA 1
ATOM 563 C C . LEU A 1 71 ? -0.837 -12.520 -16.749 1.00 91.25 71 LEU A C 1
ATOM 565 O O . LEU A 1 71 ? -1.378 -11.963 -17.701 1.00 91.25 71 LEU A O 1
ATOM 569 N N . THR A 1 72 ? -0.584 -13.820 -16.715 1.00 91.94 72 THR A N 1
ATOM 570 C CA . THR A 1 72 ? -0.972 -14.753 -17.768 1.00 91.94 72 THR A CA 1
ATOM 571 C C . THR A 1 72 ? -1.501 -16.028 -17.127 1.00 91.94 72 THR A C 1
ATOM 573 O O . THR A 1 72 ? -1.113 -16.373 -16.011 1.00 91.94 72 THR A O 1
ATOM 576 N N . ASP A 1 73 ? -2.444 -16.661 -17.808 1.00 90.00 73 ASP A N 1
ATOM 577 C CA . ASP A 1 73 ? -3.121 -17.899 -17.434 1.00 90.00 73 ASP A CA 1
ATOM 578 C C . ASP A 1 73 ? -2.545 -19.137 -18.142 1.00 90.00 73 ASP A C 1
ATOM 580 O O . ASP A 1 73 ? -2.996 -20.250 -17.869 1.00 90.00 73 ASP A O 1
ATOM 584 N N . THR A 1 74 ? -1.566 -18.943 -19.033 1.00 68.62 74 THR A N 1
ATOM 585 C CA . THR A 1 74 ? -0.852 -20.007 -19.756 1.00 68.62 74 THR A CA 1
ATOM 586 C C . THR A 1 74 ? 0.248 -20.646 -18.929 1.00 68.62 74 THR A C 1
ATOM 588 O O . THR A 1 74 ? 0.994 -19.882 -18.271 1.00 68.62 74 THR A O 1
#

pLDDT: mean 93.36, std 9.73, range [48.59, 98.31]

Foldseek 3Di:
DPPDDDPLNVVVVVVVVLPPCVNVVPRLAEELEAAECSLVVQQVSLVPPDDDPSNVRYHYHRHHYPDHDDDDPD

Secondary structure (DSSP, 8-state):
------HHHHHHHHHHHHT-TTT-TT---EEEEEETHHHHHHHHHHHHSPP-TTGGGEEEEEES-SS-------

Organism: NCBI:txid49012

Sequence (74 aa):
MKHRITSYAAVDQVVDLLFDKKTYPNLNSVVIAGHSMGGQAAQRYSLMKKTKAYDDNVRFWIGNPGSWAWLTDT